Protein AF-A0A0V0QPN2-F1 (afdb_monomer_lite)

Organism: Pseudocohnilembus persalinus (NCBI:txid266149)

Foldseek 3Di:
DDPVVVVVVVVVPPDQLFDPVLLVLLVVLVVLLVVLLVVVVVVLVVCVVPHDDDPCLSVVVNVLSVVLSVLSVVLSVLSNVCRVVLPLVSLVVSLVSLVVNLVSLVCQQPVRPDNDPVSNVSSVVSNVSSVVSSVSSVSSSVSSVVVVVVD

Sequence (151 aa):
MNQQQQKISQADTIKPLSSVPLQTLLYFHYMYALYYFFMEIILFFYKGYGLFYPASTMANEIVRLFFFAVISFVRIYFGGMGNKTESPKIMIGFLIISLFTLLGYFYFLSLQTYVLMLEFIIGIIGGVMVILEILFSIFALLAFKNFEKMH

pLDDT: mean 92.5, std 12.18, range [50.75, 98.62]

Radius of gyration: 20.44 Å; chains: 1; bounding box: 69×19×54 Å

Structure (mmCIF, N/CA/C/O backbone):
data_AF-A0A0V0QPN2-F1
#
_entry.id   AF-A0A0V0QPN2-F1
#
loop_
_atom_site.group_PDB
_atom_site.id
_atom_site.type_symbol
_atom_site.label_atom_id
_atom_site.label_alt_id
_atom_site.label_comp_id
_atom_site.label_asym_id
_atom_site.label_entity_id
_atom_site.label_seq_id
_atom_site.pdbx_PDB_ins_code
_atom_site.Cartn_x
_atom_site.Cartn_y
_atom_site.Cartn_z
_atom_site.occupancy
_atom_site.B_iso_or_equiv
_atom_site.auth_seq_id
_atom_site.auth_comp_id
_atom_site.auth_asym_id
_atom_site.auth_atom_id
_atom_site.pdbx_PDB_model_num
ATOM 1 N N . MET A 1 1 ? -47.195 -5.750 27.059 1.00 55.41 1 MET A N 1
ATOM 2 C CA . MET A 1 1 ? -46.003 -5.918 26.199 1.00 55.41 1 MET A CA 1
ATOM 3 C C . MET A 1 1 ? -45.026 -6.795 26.965 1.00 55.41 1 MET A C 1
ATOM 5 O O . MET A 1 1 ? -44.644 -6.411 28.063 1.00 55.41 1 MET A O 1
ATOM 9 N N . ASN A 1 2 ? -44.755 -8.014 26.492 1.00 67.44 2 ASN A N 1
ATOM 10 C CA . ASN A 1 2 ? -44.007 -9.013 27.267 1.00 67.44 2 ASN A CA 1
ATOM 11 C C . ASN A 1 2 ? -42.538 -8.595 27.448 1.00 67.44 2 ASN A C 1
ATOM 13 O O . ASN A 1 2 ? -41.928 -8.085 26.512 1.00 67.44 2 ASN A O 1
ATOM 17 N N . GLN A 1 3 ? -41.940 -8.873 28.613 1.00 57.66 3 GLN A N 1
ATOM 18 C CA . GLN A 1 3 ? -40.514 -8.604 28.883 1.00 57.66 3 GLN A CA 1
ATOM 19 C C . GLN A 1 3 ? -39.575 -9.278 27.859 1.00 57.66 3 GLN A C 1
ATOM 21 O O . GLN A 1 3 ? -38.502 -8.761 27.558 1.00 57.66 3 GLN A O 1
ATOM 26 N N . GLN A 1 4 ? -40.002 -10.395 27.257 1.00 56.59 4 GLN A N 1
ATOM 27 C CA . GLN A 1 4 ? -39.324 -11.020 26.116 1.00 56.59 4 GLN A CA 1
ATOM 28 C C . GLN A 1 4 ? -39.374 -10.164 24.842 1.00 56.59 4 GLN A C 1
ATOM 30 O O . GLN A 1 4 ? -38.355 -10.034 24.179 1.00 56.59 4 GLN A O 1
ATOM 35 N N . GLN A 1 5 ? -40.503 -9.523 24.521 1.00 55.34 5 GLN A N 1
ATOM 36 C CA . GLN A 1 5 ? -40.600 -8.610 23.371 1.00 55.34 5 GLN A CA 1
ATOM 37 C C . GLN A 1 5 ? -39.763 -7.341 23.574 1.00 55.34 5 GLN A C 1
ATOM 39 O O . GLN A 1 5 ? -39.193 -6.838 22.614 1.00 55.34 5 GLN A O 1
ATOM 44 N N . GLN A 1 6 ? -39.628 -6.853 24.813 1.00 54.47 6 GLN A N 1
ATOM 45 C CA . GLN A 1 6 ? -38.722 -5.742 25.127 1.00 54.47 6 GLN A CA 1
ATOM 46 C C . GLN A 1 6 ? -37.246 -6.134 24.990 1.00 54.47 6 GLN A C 1
ATOM 48 O O . GLN A 1 6 ? -36.484 -5.360 24.428 1.00 54.47 6 GLN A O 1
ATOM 53 N N . LYS A 1 7 ? -36.839 -7.335 25.424 1.00 53.44 7 LYS A N 1
ATOM 54 C CA . LYS A 1 7 ? -35.462 -7.824 25.220 1.00 53.44 7 LYS A CA 1
ATOM 55 C C . LYS A 1 7 ? -35.131 -8.090 23.750 1.00 53.44 7 LYS A C 1
ATOM 57 O O . LYS A 1 7 ? -34.028 -7.768 23.330 1.00 53.44 7 LYS A O 1
ATOM 62 N N . ILE A 1 8 ? -36.074 -8.634 22.976 1.00 55.94 8 ILE A N 1
ATOM 63 C CA . ILE A 1 8 ? -35.911 -8.852 21.528 1.00 55.94 8 ILE A CA 1
ATOM 64 C C . ILE A 1 8 ? -35.806 -7.498 20.808 1.00 55.94 8 ILE A C 1
ATOM 66 O O . ILE A 1 8 ? -34.851 -7.267 20.080 1.00 55.94 8 ILE A O 1
ATOM 70 N N . SER A 1 9 ? -36.696 -6.549 21.124 1.00 52.78 9 SER A N 1
ATOM 71 C CA . SER A 1 9 ? -36.644 -5.190 20.569 1.00 52.78 9 SER A CA 1
ATOM 72 C C . SER A 1 9 ? -35.408 -4.391 21.004 1.00 52.78 9 SER A C 1
ATOM 74 O O . SER A 1 9 ? -35.006 -3.493 20.276 1.00 52.78 9 SER A O 1
ATOM 76 N N . GLN A 1 10 ? -34.822 -4.675 22.174 1.00 50.75 10 GLN A N 1
ATOM 77 C CA . GLN A 1 10 ? -33.584 -4.038 22.641 1.00 50.75 10 GLN A CA 1
ATOM 78 C C . GLN A 1 10 ? -32.328 -4.665 22.015 1.00 50.75 10 GLN A C 1
ATOM 80 O O . GLN A 1 10 ? -31.374 -3.944 21.718 1.00 50.75 10 GLN A O 1
ATOM 85 N N . ALA A 1 11 ? -32.324 -5.977 21.765 1.00 52.56 11 ALA A N 1
ATOM 86 C CA . ALA A 1 11 ? -31.239 -6.651 21.049 1.00 52.56 11 ALA A CA 1
ATOM 87 C C . ALA A 1 11 ? -31.099 -6.132 19.604 1.00 52.56 11 ALA A C 1
ATOM 89 O O . ALA A 1 11 ? -29.981 -5.962 19.126 1.00 52.56 11 ALA A O 1
ATOM 90 N N . ASP A 1 12 ? -32.215 -5.766 18.966 1.00 54.25 12 ASP A N 1
ATOM 91 C CA . ASP A 1 12 ? -32.247 -5.166 17.625 1.00 54.25 12 ASP A CA 1
ATOM 92 C C . ASP A 1 12 ? -31.835 -3.673 17.589 1.00 54.25 12 ASP A C 1
ATOM 94 O O . ASP A 1 12 ? -31.739 -3.083 16.513 1.00 54.25 12 ASP A O 1
ATOM 98 N N . THR A 1 13 ? -31.574 -3.032 18.741 1.00 59.53 13 THR A N 1
ATOM 99 C CA . THR A 1 13 ? -31.255 -1.585 18.814 1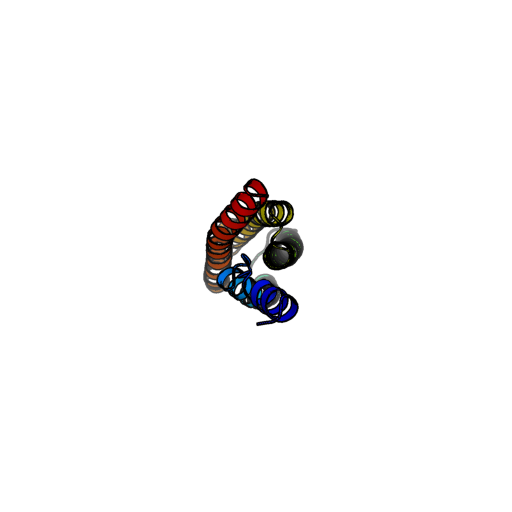.00 59.53 13 THR A CA 1
ATOM 100 C C . THR A 1 13 ? -29.775 -1.232 18.968 1.00 59.53 13 THR A C 1
ATOM 102 O O . THR A 1 13 ? -29.436 -0.046 18.939 1.00 59.53 13 THR A O 1
ATOM 105 N N . ILE A 1 14 ? -28.866 -2.206 19.090 1.00 69.56 14 ILE A N 1
ATOM 106 C CA . ILE A 1 14 ? -27.428 -1.900 19.149 1.00 69.56 14 ILE A CA 1
ATOM 107 C C . ILE A 1 14 ? -26.917 -1.682 17.725 1.00 69.56 14 ILE A C 1
ATOM 109 O O . ILE A 1 14 ? -26.632 -2.621 16.985 1.00 69.56 14 ILE A O 1
ATOM 113 N N . LYS A 1 15 ? -26.823 -0.411 17.329 1.00 81.69 15 LYS A N 1
ATOM 114 C CA . LYS A 1 15 ? -26.225 -0.027 16.050 1.00 81.69 15 LYS A CA 1
ATOM 115 C C . LYS A 1 15 ? -24.751 -0.468 16.037 1.00 81.69 15 LYS A C 1
ATOM 117 O O . LYS A 1 15 ? -24.018 -0.040 16.929 1.00 81.69 15 LYS A O 1
ATOM 122 N N . PRO A 1 16 ? -24.301 -1.262 15.046 1.00 86.31 16 PRO A N 1
ATOM 123 C CA . PRO A 1 16 ? -22.900 -1.660 14.962 1.00 86.31 16 PRO A CA 1
ATOM 124 C C . PRO A 1 16 ? -22.015 -0.421 14.789 1.00 86.31 16 PRO A C 1
ATOM 126 O O . PRO A 1 16 ? -22.364 0.502 14.043 1.00 86.31 16 PRO A O 1
ATOM 129 N N . LEU A 1 17 ? -20.874 -0.398 15.476 1.00 92.75 17 LEU A N 1
ATOM 130 C CA . LEU A 1 17 ? -19.877 0.665 15.361 1.00 92.75 17 LEU A CA 1
ATOM 131 C C . LEU A 1 17 ? -19.013 0.496 14.107 1.00 92.75 17 LEU A C 1
ATOM 133 O O . LEU A 1 17 ? -18.338 1.445 13.701 1.00 92.75 17 LEU A O 1
ATOM 137 N N . SER A 1 18 ? -19.002 -0.699 13.509 1.00 94.56 18 SER A N 1
ATOM 138 C CA . SER A 1 18 ? -18.243 -0.982 12.288 1.00 94.56 18 SER A CA 1
ATOM 139 C C . SER A 1 18 ? -18.518 0.041 11.174 1.00 94.56 18 SER A C 1
ATOM 141 O O . SER A 1 18 ? -19.648 0.462 10.914 1.00 94.56 18 SER A O 1
ATOM 143 N N . SER A 1 19 ? -17.455 0.461 10.487 1.00 96.88 19 SER A N 1
ATOM 144 C CA . SER A 1 19 ? -17.523 1.486 9.445 1.00 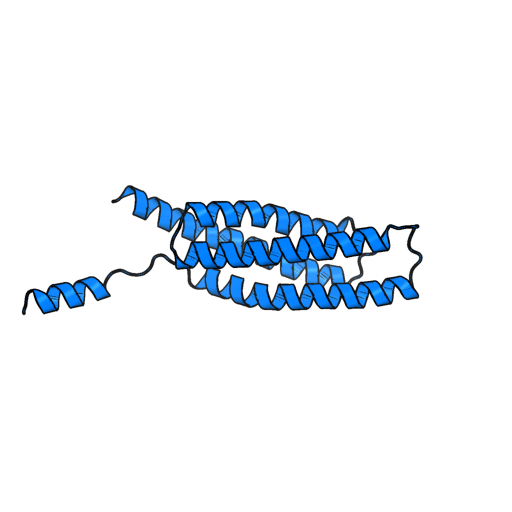96.88 19 SER A CA 1
ATOM 145 C C . SER A 1 19 ? -17.807 0.856 8.083 1.00 96.88 19 SER A C 1
ATOM 147 O O . SER A 1 19 ? -16.941 0.206 7.489 1.00 96.88 19 SER A O 1
ATOM 149 N N . VAL A 1 20 ? -19.016 1.071 7.558 1.00 96.81 20 VAL A N 1
ATOM 150 C CA . VAL A 1 20 ? -19.397 0.630 6.203 1.00 96.81 20 VAL A CA 1
ATOM 151 C C . VAL A 1 20 ? -18.522 1.284 5.120 1.00 96.81 20 VAL A C 1
ATOM 153 O O . VAL A 1 20 ? -18.014 0.545 4.278 1.00 96.81 20 VAL A O 1
ATOM 156 N N . PRO A 1 21 ? -18.252 2.609 5.137 1.00 97.19 21 PRO A N 1
ATOM 157 C CA . PRO A 1 21 ? -17.370 3.231 4.144 1.00 97.19 21 PRO A CA 1
ATOM 158 C C . PRO A 1 21 ? -15.968 2.613 4.111 1.00 97.19 21 PRO A C 1
ATOM 160 O O . PRO A 1 21 ? -15.444 2.339 3.032 1.00 97.19 21 PRO A O 1
ATOM 163 N N . LEU A 1 22 ? -15.385 2.325 5.283 1.00 98.06 22 LEU A N 1
ATOM 164 C CA . LEU A 1 22 ? -14.085 1.658 5.375 1.00 98.06 22 LEU A CA 1
ATOM 165 C C . LEU A 1 22 ? -14.135 0.257 4.757 1.00 98.06 22 LEU A C 1
ATOM 167 O O . LEU A 1 22 ? -13.254 -0.108 3.984 1.00 98.06 22 LEU A O 1
ATOM 171 N N . GLN A 1 23 ? -15.175 -0.522 5.070 1.00 98.19 23 GLN A N 1
ATOM 172 C CA . GLN A 1 23 ? -15.321 -1.877 4.543 1.00 98.19 23 GLN A CA 1
ATOM 173 C C . GLN A 1 23 ? -15.467 -1.894 3.017 1.00 98.19 23 GLN A C 1
ATOM 175 O O . GLN A 1 23 ? -14.904 -2.772 2.360 1.00 98.19 23 GLN A O 1
ATOM 180 N N . THR A 1 24 ? -16.196 -0.924 2.465 1.00 98.12 24 THR A N 1
ATOM 181 C CA . THR A 1 24 ? -16.367 -0.746 1.020 1.00 98.12 24 THR A CA 1
ATOM 182 C C . THR A 1 24 ? -15.045 -0.396 0.343 1.00 98.12 24 THR A C 1
ATOM 184 O O . THR A 1 24 ? -14.697 -1.016 -0.660 1.00 98.12 24 THR A O 1
ATOM 187 N N . LEU A 1 25 ? -14.273 0.542 0.903 1.00 98.06 25 LEU A N 1
ATOM 188 C CA . LEU A 1 25 ? -12.958 0.900 0.361 1.00 98.06 25 LEU A CA 1
ATOM 189 C C . LEU A 1 25 ? -12.003 -0.294 0.350 1.00 98.06 25 LEU A C 1
ATOM 191 O O . LEU A 1 25 ? -11.434 -0.590 -0.696 1.00 98.06 25 LEU A O 1
ATOM 195 N N . LEU A 1 26 ? -11.916 -1.037 1.458 1.00 98.38 26 LEU A N 1
ATOM 196 C CA . LEU A 1 26 ? -11.062 -2.224 1.562 1.00 98.38 26 LEU A CA 1
ATOM 197 C C . LEU A 1 26 ? -11.417 -3.299 0.525 1.00 98.38 26 LEU A C 1
ATOM 199 O O . LEU A 1 26 ? -10.529 -3.976 0.008 1.00 98.38 26 LEU A O 1
ATOM 203 N N . TYR A 1 27 ? -12.705 -3.458 0.204 1.00 98.12 27 TYR A N 1
ATOM 204 C CA . TYR A 1 27 ? -13.150 -4.384 -0.838 1.00 98.12 27 TYR A CA 1
ATOM 205 C C . TYR A 1 27 ? -12.670 -3.954 -2.230 1.00 98.12 27 TYR A C 1
ATOM 207 O O . TYR A 1 27 ? -12.096 -4.761 -2.961 1.00 98.12 27 TYR A O 1
ATOM 215 N N . PHE A 1 28 ? -12.853 -2.682 -2.590 1.00 98.12 28 PHE A N 1
ATOM 216 C CA . PHE A 1 28 ? -12.361 -2.174 -3.872 1.00 98.12 28 PHE A CA 1
ATOM 217 C C . PHE A 1 28 ? -10.835 -2.187 -3.943 1.00 98.12 28 PHE A C 1
ATOM 219 O O . PHE A 1 28 ? -10.280 -2.529 -4.985 1.00 98.12 28 PHE A O 1
ATOM 226 N N . HIS A 1 29 ? -10.151 -1.897 -2.836 1.00 98.19 29 HIS A N 1
ATOM 227 C CA . HIS A 1 29 ? -8.697 -1.964 -2.775 1.00 98.19 29 HIS A CA 1
ATOM 228 C C . HIS A 1 29 ? -8.193 -3.386 -2.974 1.00 98.19 29 HIS A C 1
ATOM 230 O O . HIS A 1 29 ? -7.202 -3.576 -3.659 1.00 98.19 29 HIS A O 1
ATOM 236 N N . TYR A 1 30 ? -8.878 -4.408 -2.460 1.00 98.38 30 TYR A N 1
ATOM 237 C CA . TYR A 1 30 ? -8.488 -5.793 -2.727 1.00 98.38 30 TYR A CA 1
ATOM 238 C C . TYR A 1 30 ? -8.425 -6.092 -4.233 1.00 98.38 30 TYR A C 1
ATOM 240 O O . TYR A 1 30 ? -7.421 -6.609 -4.726 1.00 98.38 30 TYR A O 1
ATOM 248 N N . MET A 1 31 ? -9.464 -5.698 -4.974 1.00 98.12 31 MET A N 1
ATOM 249 C CA . MET A 1 31 ? -9.504 -5.863 -6.431 1.00 98.12 31 MET A CA 1
ATOM 250 C C . MET A 1 31 ? -8.443 -5.001 -7.122 1.00 98.12 31 MET A C 1
ATOM 252 O O . MET A 1 31 ? -7.767 -5.458 -8.043 1.00 98.12 31 MET A O 1
ATOM 256 N N . TYR A 1 32 ? -8.255 -3.772 -6.640 1.00 98.31 32 TYR A N 1
ATOM 257 C CA . TYR A 1 32 ? -7.248 -2.852 -7.152 1.00 98.31 32 TYR A CA 1
ATOM 258 C C . TYR A 1 32 ? -5.817 -3.358 -6.935 1.00 98.31 32 TYR A C 1
ATOM 260 O O . TYR A 1 32 ? -4.987 -3.241 -7.826 1.00 98.31 32 TYR A O 1
ATOM 268 N N . ALA A 1 33 ? -5.524 -3.961 -5.783 1.00 98.06 33 ALA A N 1
ATOM 269 C CA . ALA A 1 33 ? -4.210 -4.499 -5.449 1.00 98.06 33 ALA A CA 1
ATOM 270 C C . ALA A 1 33 ? -3.845 -5.686 -6.350 1.00 98.06 33 ALA A C 1
ATOM 272 O O . ALA A 1 33 ? -2.705 -5.780 -6.801 1.00 98.06 33 ALA A O 1
ATOM 273 N N . LEU A 1 34 ? -4.815 -6.555 -6.665 1.00 98.25 34 LEU A N 1
ATOM 274 C CA . LEU A 1 34 ? -4.636 -7.611 -7.667 1.00 98.25 34 LEU A CA 1
ATOM 275 C C . LEU A 1 34 ? -4.337 -7.010 -9.042 1.00 98.25 34 LEU A C 1
ATOM 277 O O . LEU A 1 34 ? -3.350 -7.383 -9.671 1.00 98.25 34 LEU A O 1
ATOM 281 N N . TYR A 1 35 ? -5.160 -6.055 -9.482 1.00 98.31 35 TYR A N 1
ATOM 282 C CA . TYR A 1 35 ? -4.962 -5.355 -10.751 1.00 98.31 35 TYR A CA 1
ATOM 283 C C . TYR A 1 35 ? -3.573 -4.708 -10.840 1.00 98.31 35 TYR A C 1
ATOM 285 O O . TYR A 1 35 ? -2.851 -4.943 -11.806 1.00 98.31 35 TYR A O 1
ATOM 293 N N . TYR A 1 36 ? -3.177 -3.954 -9.812 1.00 98.31 36 TYR A N 1
ATOM 294 C CA . TYR A 1 36 ? -1.877 -3.297 -9.718 1.00 98.31 36 TYR A CA 1
ATOM 295 C C . TYR A 1 36 ? -0.736 -4.313 -9.825 1.00 98.31 36 TYR A C 1
ATOM 297 O O . TYR A 1 36 ? 0.164 -4.142 -10.640 1.00 98.31 36 TYR A O 1
ATOM 305 N N . PHE A 1 37 ? -0.802 -5.406 -9.058 1.00 98.31 37 PHE A N 1
ATOM 306 C CA . PHE A 1 37 ? 0.230 -6.440 -9.058 1.00 98.31 37 PHE A CA 1
ATOM 307 C C . PHE A 1 37 ? 0.426 -7.070 -10.443 1.00 98.31 37 PHE A C 1
ATOM 309 O O . PHE A 1 37 ? 1.554 -7.158 -10.926 1.00 98.31 37 PHE A O 1
ATOM 316 N N . PHE A 1 38 ? -0.655 -7.481 -11.111 1.00 98.25 38 PHE A N 1
ATOM 317 C CA . PHE A 1 38 ? -0.545 -8.081 -12.444 1.00 98.25 38 PHE A CA 1
ATOM 318 C C . PHE A 1 38 ? -0.096 -7.073 -13.504 1.00 98.25 38 PHE A C 1
ATOM 320 O O . PHE A 1 38 ? 0.690 -7.432 -14.382 1.00 98.25 38 PHE A O 1
ATOM 327 N N . MET A 1 39 ? -0.550 -5.821 -13.413 1.00 98.00 39 MET A N 1
ATOM 328 C CA . MET A 1 39 ? -0.100 -4.767 -14.321 1.00 98.00 39 MET A CA 1
ATOM 329 C C . MET A 1 39 ? 1.396 -4.495 -14.177 1.00 98.00 39 MET A C 1
ATOM 331 O O . MET A 1 39 ? 2.093 -4.464 -15.187 1.00 98.00 39 MET A O 1
ATOM 335 N N . GLU A 1 40 ? 1.912 -4.391 -12.953 1.00 97.69 40 GLU A N 1
ATOM 336 C CA . GLU A 1 40 ? 3.352 -4.247 -12.707 1.00 97.69 40 GLU A CA 1
ATOM 337 C C . GLU A 1 40 ? 4.150 -5.413 -13.305 1.00 97.69 40 GLU A C 1
ATOM 339 O O . GLU A 1 40 ? 5.150 -5.189 -13.980 1.00 97.69 40 GLU A O 1
ATOM 344 N N . ILE A 1 41 ? 3.688 -6.662 -13.161 1.00 97.81 41 ILE A N 1
ATOM 345 C CA . ILE A 1 41 ? 4.349 -7.824 -13.782 1.00 97.81 41 ILE A CA 1
ATOM 346 C C . ILE A 1 41 ? 4.422 -7.686 -15.311 1.00 97.81 41 ILE A C 1
ATOM 348 O O . ILE A 1 41 ? 5.481 -7.911 -15.901 1.00 97.81 41 ILE A O 1
ATOM 352 N N . ILE A 1 42 ? 3.325 -7.290 -15.964 1.00 97.50 42 ILE A N 1
ATOM 353 C CA . ILE A 1 42 ? 3.292 -7.066 -17.420 1.00 97.50 42 ILE A CA 1
ATOM 354 C C . ILE A 1 42 ? 4.272 -5.957 -17.818 1.00 97.50 42 ILE A C 1
ATOM 356 O O . ILE A 1 42 ? 5.017 -6.095 -18.792 1.00 97.50 42 ILE A O 1
ATOM 360 N N . LEU A 1 43 ? 4.306 -4.867 -17.054 1.00 96.75 43 LEU A N 1
ATOM 361 C CA . LEU A 1 43 ? 5.187 -3.735 -17.320 1.00 96.75 43 LEU A CA 1
ATOM 362 C C . LEU A 1 43 ? 6.654 -4.074 -17.055 1.00 96.75 43 LEU A C 1
ATOM 364 O O . LEU A 1 43 ? 7.514 -3.606 -17.797 1.00 96.75 43 LEU A O 1
ATOM 368 N N . PHE A 1 44 ? 6.961 -4.944 -16.092 1.00 96.25 44 PHE A N 1
ATOM 369 C CA . PHE A 1 44 ? 8.303 -5.499 -15.932 1.00 96.25 44 PHE A CA 1
ATOM 370 C C . PHE A 1 44 ? 8.735 -6.281 -17.170 1.00 96.25 44 PHE A C 1
ATOM 372 O O . PHE A 1 44 ? 9.839 -6.043 -17.652 1.00 96.25 44 PHE A O 1
ATOM 379 N N . PHE A 1 45 ? 7.887 -7.136 -17.752 1.00 95.38 45 PHE A N 1
ATOM 380 C CA . PHE A 1 45 ? 8.233 -7.797 -19.017 1.00 95.38 45 PHE A CA 1
ATOM 381 C C . PHE A 1 45 ? 8.530 -6.780 -20.120 1.00 95.38 45 PHE A C 1
ATOM 383 O O . PHE A 1 45 ? 9.592 -6.851 -20.733 1.00 95.38 45 PHE A O 1
ATOM 390 N N . TYR A 1 46 ? 7.650 -5.796 -20.327 1.00 95.50 46 TYR A N 1
ATOM 391 C CA . TYR A 1 46 ? 7.864 -4.729 -21.312 1.00 95.50 46 TYR A CA 1
ATOM 392 C C . TYR A 1 46 ? 9.208 -4.010 -21.109 1.00 95.50 46 TYR A C 1
ATOM 394 O O . TYR A 1 46 ? 10.003 -3.873 -22.041 1.00 95.50 46 TYR A O 1
ATOM 402 N N . LYS A 1 47 ? 9.492 -3.611 -19.868 1.00 94.75 47 LYS A N 1
ATOM 403 C CA . LYS A 1 47 ? 10.731 -2.938 -19.479 1.00 94.75 47 LYS A CA 1
ATOM 404 C C . LYS A 1 47 ? 11.965 -3.815 -19.706 1.00 94.75 47 LYS A C 1
ATOM 406 O O . LYS A 1 47 ? 12.965 -3.314 -20.204 1.00 94.75 47 LYS A O 1
ATOM 411 N N . GLY A 1 48 ? 11.881 -5.112 -19.412 1.00 93.25 48 GLY A N 1
ATOM 412 C CA . GLY A 1 48 ? 12.977 -6.064 -19.612 1.00 93.25 48 GLY A CA 1
ATOM 413 C C . GLY A 1 48 ? 13.353 -6.295 -21.079 1.00 93.25 48 GLY A C 1
ATOM 414 O O . GLY A 1 48 ? 14.507 -6.603 -21.360 1.00 93.25 48 GLY A O 1
ATOM 415 N N . TYR A 1 49 ? 12.413 -6.123 -22.015 1.00 91.12 49 TYR A N 1
ATOM 416 C CA . TYR A 1 49 ? 12.699 -6.208 -23.453 1.00 91.12 49 TYR A CA 1
ATOM 417 C C . TYR A 1 49 ? 13.212 -4.891 -24.045 1.00 91.12 49 TYR A C 1
ATOM 419 O O . TYR A 1 49 ? 14.032 -4.916 -24.961 1.00 91.12 49 TYR A O 1
ATOM 427 N N . GLY A 1 50 ? 12.692 -3.753 -23.575 1.00 89.94 50 GLY A N 1
ATOM 428 C CA . GLY A 1 50 ? 12.893 -2.456 -24.228 1.00 89.94 50 GLY A CA 1
ATOM 429 C C . GLY A 1 50 ? 13.888 -1.512 -23.554 1.00 89.94 50 GLY A C 1
ATOM 430 O O . GLY A 1 50 ? 14.356 -0.581 -24.205 1.00 89.94 50 GLY A O 1
ATOM 431 N N . LEU A 1 51 ? 14.202 -1.709 -22.269 1.00 92.00 51 LEU A N 1
ATOM 432 C CA . LEU A 1 51 ? 15.014 -0.782 -21.479 1.00 92.00 51 LEU A CA 1
ATOM 433 C C . LEU A 1 51 ? 16.255 -1.465 -20.909 1.00 92.00 51 LEU A C 1
ATOM 435 O O . LEU A 1 51 ? 16.235 -2.624 -20.498 1.00 92.00 51 LEU A O 1
ATOM 439 N N . PHE A 1 52 ? 17.349 -0.711 -20.842 1.00 92.25 52 PHE A N 1
ATOM 440 C CA . PHE A 1 52 ? 18.590 -1.198 -20.260 1.00 92.25 52 PHE A CA 1
ATOM 441 C C . PHE A 1 52 ? 18.496 -1.219 -18.733 1.00 92.25 52 PHE A C 1
ATOM 443 O O . PHE A 1 52 ? 18.517 -0.176 -18.088 1.00 92.25 52 PHE A O 1
ATOM 450 N N . TYR A 1 53 ? 18.447 -2.406 -18.138 1.00 91.50 53 TYR A N 1
ATOM 451 C CA . TYR A 1 53 ? 18.518 -2.558 -16.690 1.00 91.50 53 TYR A CA 1
ATOM 452 C C . TYR A 1 53 ? 19.954 -2.819 -16.227 1.00 91.50 53 TYR A C 1
ATOM 454 O O . TYR A 1 53 ? 20.590 -3.755 -16.721 1.00 91.50 53 TYR A O 1
ATOM 462 N N . PRO A 1 54 ? 20.463 -2.074 -15.226 1.00 89.06 54 PRO A N 1
ATOM 463 C CA . PRO A 1 54 ? 21.686 -2.457 -14.537 1.00 89.06 54 PRO A CA 1
ATOM 464 C C . PRO A 1 54 ? 21.563 -3.868 -13.947 1.00 89.06 54 PRO A C 1
ATOM 466 O O . PRO A 1 54 ? 20.474 -4.303 -13.554 1.00 89.06 54 PRO A O 1
ATOM 469 N N . ALA A 1 55 ? 22.689 -4.582 -13.879 1.00 87.31 55 ALA A N 1
ATOM 470 C CA . ALA A 1 55 ? 22.726 -5.977 -13.454 1.00 87.31 55 ALA A CA 1
ATOM 471 C C . ALA A 1 55 ? 21.987 -6.192 -12.122 1.00 87.31 55 ALA A C 1
ATOM 473 O O . ALA A 1 55 ? 22.188 -5.450 -11.163 1.00 87.31 55 ALA A O 1
ATOM 474 N N . SER A 1 56 ? 21.155 -7.237 -12.057 1.00 87.56 56 SER A N 1
ATOM 475 C CA . SER A 1 56 ? 20.335 -7.646 -10.899 1.00 87.56 56 SER A CA 1
ATOM 476 C C . SER A 1 56 ? 19.248 -6.668 -10.424 1.00 87.56 56 SER A C 1
ATOM 478 O O . SER A 1 56 ? 18.374 -7.073 -9.657 1.00 87.56 56 SER A O 1
ATOM 480 N N . THR A 1 57 ? 19.226 -5.416 -10.891 1.00 93.69 57 THR A N 1
ATOM 481 C CA . THR A 1 57 ? 18.283 -4.402 -10.393 1.00 93.69 57 THR A CA 1
ATOM 482 C C . THR A 1 57 ? 16.831 -4.778 -10.663 1.00 93.69 57 THR A C 1
ATOM 484 O O . THR A 1 57 ? 16.007 -4.702 -9.755 1.00 93.69 57 THR A O 1
ATOM 487 N N . MET A 1 58 ? 16.533 -5.280 -11.864 1.00 94.00 58 MET A N 1
ATOM 488 C CA . MET A 1 58 ? 15.184 -5.722 -12.234 1.00 94.00 58 MET A CA 1
ATOM 489 C C . MET A 1 58 ? 14.684 -6.859 -11.334 1.00 94.00 58 MET A C 1
ATOM 491 O O . MET A 1 58 ? 13.560 -6.822 -10.844 1.00 94.00 58 MET A O 1
ATOM 495 N N . ALA A 1 59 ? 15.536 -7.855 -11.070 1.00 95.25 59 ALA A N 1
ATOM 496 C CA . ALA A 1 59 ? 15.185 -8.973 -10.198 1.00 95.25 59 ALA A CA 1
ATOM 497 C C . ALA A 1 59 ? 14.878 -8.488 -8.771 1.00 95.25 59 ALA A C 1
ATOM 499 O O . ALA A 1 59 ? 13.899 -8.922 -8.167 1.00 95.25 59 ALA A O 1
ATOM 500 N N . ASN A 1 60 ? 15.664 -7.535 -8.258 1.00 96.00 60 ASN A N 1
ATOM 501 C CA . ASN A 1 60 ? 15.430 -6.930 -6.947 1.00 96.00 60 ASN A CA 1
ATOM 502 C C . ASN A 1 60 ? 14.103 -6.153 -6.887 1.00 96.00 60 ASN A C 1
ATOM 504 O O . ASN A 1 60 ? 13.405 -6.217 -5.877 1.00 96.00 60 ASN A O 1
ATOM 508 N N . GLU A 1 61 ? 13.735 -5.433 -7.948 1.00 97.19 61 GLU A N 1
ATOM 509 C CA . GLU A 1 61 ? 12.452 -4.721 -8.044 1.00 97.19 61 GLU A CA 1
ATOM 510 C C . GLU A 1 61 ? 11.259 -5.678 -8.081 1.00 97.19 61 GLU A C 1
ATOM 512 O O . GLU A 1 61 ? 10.292 -5.484 -7.344 1.00 97.19 61 GLU A O 1
ATOM 517 N N . ILE A 1 62 ? 11.363 -6.767 -8.844 1.00 97.25 62 ILE A N 1
ATOM 518 C CA . ILE A 1 62 ? 10.339 -7.817 -8.877 1.00 97.25 62 ILE A CA 1
ATOM 519 C C . ILE A 1 62 ? 10.171 -8.441 -7.488 1.00 97.25 62 ILE A C 1
ATOM 521 O O . ILE A 1 62 ? 9.051 -8.581 -7.006 1.00 97.25 62 ILE A O 1
ATOM 525 N N . VAL A 1 63 ? 11.263 -8.764 -6.789 1.00 97.94 63 VAL A N 1
ATOM 526 C CA . VAL A 1 63 ? 11.191 -9.291 -5.415 1.00 97.94 63 VAL A CA 1
ATOM 527 C C . VAL A 1 63 ? 10.482 -8.303 -4.481 1.00 97.94 63 VAL A C 1
ATOM 529 O O . VAL A 1 63 ? 9.598 -8.704 -3.721 1.00 97.94 63 VAL A O 1
ATOM 532 N N . ARG A 1 64 ? 10.798 -7.003 -4.568 1.00 97.50 64 ARG A N 1
ATOM 533 C CA . ARG A 1 64 ? 10.101 -5.950 -3.805 1.00 97.50 64 ARG A CA 1
ATOM 534 C C . ARG A 1 64 ? 8.610 -5.885 -4.139 1.00 97.50 64 ARG A C 1
ATOM 536 O O . ARG A 1 64 ? 7.822 -5.655 -3.226 1.00 97.50 64 ARG A O 1
ATOM 543 N N . LEU A 1 65 ? 8.212 -6.140 -5.388 1.00 98.38 65 LEU A N 1
ATOM 544 C CA . LEU A 1 65 ? 6.802 -6.176 -5.797 1.00 98.38 65 LEU A CA 1
ATOM 545 C C . LEU A 1 65 ? 6.048 -7.305 -5.089 1.00 98.38 65 LEU A C 1
ATOM 547 O O . LEU A 1 65 ? 4.961 -7.075 -4.561 1.00 98.38 65 LEU A O 1
ATOM 551 N N . PHE A 1 66 ? 6.633 -8.503 -5.006 1.00 98.38 66 PHE A N 1
ATOM 552 C CA . PHE A 1 66 ? 6.033 -9.615 -4.259 1.00 98.38 66 PHE A CA 1
ATOM 553 C C . PHE A 1 66 ? 5.906 -9.299 -2.766 1.00 98.38 66 PHE A C 1
ATOM 555 O O . PHE A 1 66 ? 4.847 -9.527 -2.179 1.00 98.38 66 PHE A O 1
ATOM 562 N N . PHE A 1 67 ? 6.943 -8.724 -2.149 1.00 98.19 67 PHE A N 1
ATOM 563 C CA . PHE A 1 67 ? 6.863 -8.283 -0.752 1.00 98.19 67 PHE A CA 1
ATOM 564 C C . PHE A 1 67 ? 5.777 -7.225 -0.547 1.00 98.19 67 PHE A C 1
ATOM 566 O O . PHE A 1 67 ? 4.994 -7.323 0.398 1.00 98.19 67 PHE A O 1
ATOM 573 N N . PHE A 1 68 ? 5.692 -6.242 -1.443 1.00 98.38 68 PHE A N 1
ATOM 574 C CA . PHE A 1 68 ? 4.669 -5.206 -1.397 1.00 98.38 68 PHE A CA 1
ATOM 575 C C . PHE A 1 68 ? 3.257 -5.788 -1.527 1.00 98.38 68 PHE A C 1
ATOM 577 O O . PHE A 1 68 ? 2.378 -5.430 -0.743 1.00 98.38 68 PHE A O 1
ATOM 584 N N . ALA A 1 69 ? 3.050 -6.742 -2.438 1.00 98.38 69 ALA A N 1
ATOM 585 C CA . ALA A 1 69 ? 1.777 -7.437 -2.589 1.00 98.38 69 ALA A CA 1
ATOM 586 C C . ALA A 1 69 ? 1.373 -8.160 -1.296 1.00 98.38 69 ALA A C 1
ATOM 588 O O . ALA A 1 69 ? 0.257 -7.975 -0.813 1.00 98.38 69 ALA A O 1
ATOM 589 N N . VAL A 1 70 ? 2.290 -8.918 -0.681 1.00 98.50 70 VAL A N 1
ATOM 590 C CA . VAL A 1 70 ? 2.036 -9.600 0.600 1.00 98.50 70 VAL A CA 1
ATOM 591 C C . VAL A 1 70 ? 1.654 -8.599 1.690 1.00 98.50 70 VAL A C 1
ATOM 593 O O . VAL A 1 70 ? 0.642 -8.794 2.363 1.00 98.50 70 VAL A O 1
ATOM 596 N N . ILE A 1 71 ? 2.413 -7.509 1.840 1.00 98.25 71 ILE A N 1
ATOM 597 C CA . ILE A 1 71 ? 2.114 -6.447 2.813 1.00 98.25 71 ILE A CA 1
ATOM 598 C C . ILE A 1 71 ? 0.715 -5.874 2.564 1.00 98.25 71 ILE A C 1
ATOM 600 O O . ILE A 1 71 ? -0.066 -5.758 3.508 1.00 98.25 71 ILE A O 1
ATOM 604 N N . SER A 1 72 ? 0.375 -5.573 1.309 1.00 97.62 72 SER A N 1
ATOM 605 C CA . SER A 1 72 ? -0.923 -5.009 0.926 1.00 97.62 72 SER A CA 1
ATOM 606 C C . SER A 1 72 ? -2.084 -5.956 1.258 1.00 97.62 72 SER A C 1
ATOM 608 O O . SER A 1 72 ? -3.048 -5.548 1.911 1.00 97.62 72 SER A O 1
ATOM 610 N N . PHE A 1 73 ? -1.980 -7.247 0.923 1.00 98.19 73 PHE A N 1
ATOM 611 C CA . PHE A 1 73 ? -3.029 -8.227 1.232 1.00 98.19 73 PHE A CA 1
ATOM 612 C C . PHE A 1 73 ? -3.187 -8.480 2.731 1.00 98.19 73 PHE A C 1
ATOM 614 O O . PHE A 1 73 ? -4.315 -8.499 3.231 1.00 98.19 73 PHE A O 1
ATOM 621 N N . VAL A 1 74 ? -2.080 -8.623 3.467 1.00 98.38 74 VAL A N 1
ATOM 622 C CA . VAL A 1 74 ? -2.112 -8.760 4.933 1.00 98.38 74 VAL A CA 1
ATOM 623 C C . VAL A 1 74 ? -2.763 -7.528 5.552 1.00 98.38 74 VAL A C 1
ATOM 625 O O . VAL A 1 74 ? -3.651 -7.649 6.394 1.00 98.38 74 VAL A O 1
ATOM 628 N N . ARG A 1 75 ? -2.392 -6.332 5.095 1.00 98.31 75 ARG A N 1
ATOM 629 C CA . ARG A 1 75 ? -2.982 -5.077 5.557 1.00 98.31 75 ARG A CA 1
ATOM 630 C C . ARG A 1 75 ? -4.489 -5.035 5.307 1.00 98.31 75 ARG A C 1
ATOM 632 O O . ARG A 1 75 ? -5.240 -4.771 6.240 1.00 98.31 75 ARG A O 1
ATOM 639 N N . ILE A 1 76 ? -4.953 -5.344 4.096 1.00 98.44 76 ILE A N 1
ATOM 640 C CA . ILE A 1 76 ? -6.389 -5.363 3.765 1.00 98.44 76 ILE A CA 1
ATOM 641 C C . ILE A 1 76 ? -7.147 -6.373 4.639 1.00 98.44 76 ILE A C 1
ATOM 643 O O . ILE A 1 76 ? -8.218 -6.051 5.160 1.00 98.44 76 ILE A O 1
ATOM 647 N N . TYR A 1 77 ? -6.576 -7.561 4.864 1.00 98.25 77 TYR A N 1
ATOM 648 C CA . TYR A 1 77 ? -7.158 -8.569 5.752 1.00 98.25 77 TYR A CA 1
ATOM 649 C C . TYR A 1 77 ? -7.313 -8.049 7.187 1.00 98.25 77 TYR A C 1
ATOM 651 O O . TYR A 1 77 ? -8.401 -8.134 7.755 1.00 98.25 77 TYR A O 1
ATOM 659 N N . PHE A 1 78 ? -6.264 -7.446 7.756 1.00 97.94 78 PHE A N 1
ATOM 660 C CA . PHE A 1 78 ? -6.309 -6.875 9.106 1.00 97.94 78 PHE A CA 1
ATOM 661 C C . PHE A 1 78 ? -7.307 -5.719 9.206 1.00 97.94 78 PHE A C 1
ATOM 663 O O . PHE A 1 78 ? -8.033 -5.639 10.192 1.00 97.94 78 PHE A O 1
ATOM 670 N N . GLY A 1 79 ? -7.395 -4.861 8.187 1.00 98.25 79 GLY A N 1
ATOM 671 C CA . GLY A 1 79 ? -8.379 -3.776 8.144 1.00 98.25 79 GLY A CA 1
ATOM 672 C C . GLY A 1 79 ? -9.811 -4.300 8.160 1.00 98.25 79 GLY A C 1
ATOM 673 O O . GLY A 1 79 ? -10.632 -3.852 8.959 1.00 98.25 79 GLY A O 1
ATOM 674 N N . GLY A 1 80 ? -10.099 -5.307 7.331 1.00 98.25 80 GLY A N 1
ATOM 675 C CA . GLY A 1 80 ? -11.419 -5.930 7.275 1.00 98.25 80 GLY A CA 1
ATOM 676 C C . GLY A 1 80 ? -11.761 -6.677 8.562 1.00 98.25 80 GLY A C 1
ATOM 677 O O . GLY A 1 80 ? -12.875 -6.555 9.065 1.00 98.25 80 GLY A O 1
ATOM 678 N N . MET A 1 81 ? -10.801 -7.420 9.117 1.00 98.00 81 MET A N 1
ATOM 679 C CA . MET A 1 81 ? -10.964 -8.128 10.386 1.00 98.00 81 MET A CA 1
ATOM 680 C C . MET A 1 81 ? -11.217 -7.138 11.527 1.00 98.00 81 MET A C 1
ATOM 682 O O . MET A 1 81 ? -12.242 -7.235 12.189 1.00 98.00 81 MET A O 1
ATOM 686 N N . GLY A 1 82 ? -10.352 -6.136 11.699 1.00 97.62 82 GLY A N 1
ATOM 687 C CA . GLY A 1 82 ? -10.462 -5.150 12.773 1.00 97.62 82 GLY A CA 1
ATOM 688 C C . GLY A 1 82 ? -11.740 -4.319 12.710 1.00 97.62 82 GLY A C 1
ATOM 689 O O . GLY A 1 82 ? -12.299 -4.001 13.755 1.00 97.62 82 GLY A O 1
ATOM 690 N N . ASN A 1 83 ? -12.227 -3.998 11.508 1.00 98.12 83 ASN A N 1
ATOM 691 C CA . ASN A 1 83 ? -13.479 -3.265 11.337 1.00 98.12 83 ASN A CA 1
ATOM 692 C C . ASN A 1 83 ? -14.705 -4.118 11.690 1.00 98.12 83 ASN A C 1
ATOM 694 O O . ASN A 1 83 ? -15.587 -3.652 12.402 1.00 98.12 83 ASN A O 1
ATOM 698 N N . LYS A 1 84 ? -14.756 -5.369 11.212 1.00 96.81 84 LYS A N 1
ATOM 699 C CA . LYS A 1 84 ? -15.893 -6.280 11.441 1.00 96.81 84 LYS A CA 1
ATOM 700 C C . LYS A 1 84 ? -15.981 -6.771 12.878 1.00 96.81 84 LYS A C 1
ATOM 702 O O . LYS A 1 84 ? -17.077 -6.952 13.387 1.00 96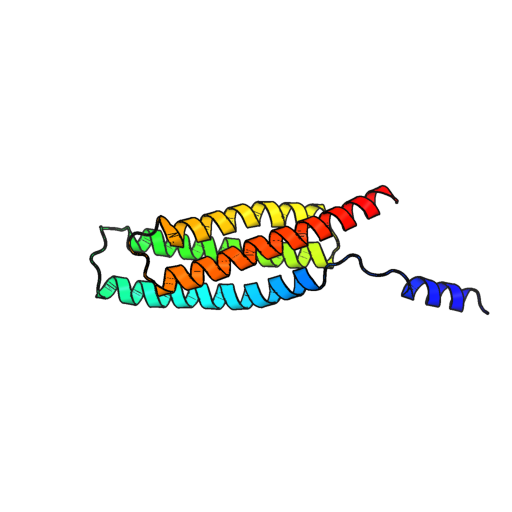.81 84 LYS A O 1
ATOM 707 N N . THR A 1 85 ? -14.839 -7.013 13.517 1.00 96.31 85 THR A N 1
ATOM 708 C CA . THR A 1 85 ? -14.786 -7.435 14.922 1.00 96.31 85 THR A CA 1
ATOM 709 C C . THR A 1 85 ? -14.737 -6.248 15.881 1.00 96.31 85 THR A C 1
ATOM 711 O O . THR A 1 85 ? -14.472 -6.460 17.060 1.00 96.31 85 THR A O 1
ATOM 714 N N . GLU A 1 86 ? -14.868 -5.018 15.370 1.00 96.25 86 GLU A N 1
ATOM 715 C CA . GLU A 1 86 ? -14.828 -3.767 16.140 1.00 96.25 86 GLU A CA 1
ATOM 716 C C . GLU A 1 86 ? -13.640 -3.704 17.119 1.00 96.25 86 GLU A C 1
ATOM 718 O O . GLU A 1 86 ? -13.752 -3.222 18.240 1.00 96.25 86 GLU A O 1
ATOM 723 N N . SER A 1 87 ? -12.481 -4.237 16.708 1.00 96.38 87 SER A N 1
ATOM 724 C CA . SER A 1 87 ? -11.333 -4.459 17.593 1.00 96.38 87 SER A CA 1
ATOM 725 C C . SER A 1 87 ? -10.311 -3.326 17.473 1.00 96.38 87 SER A C 1
ATOM 727 O O . SER A 1 87 ? -9.607 -3.244 16.454 1.00 96.38 87 SER A O 1
ATOM 729 N N . PRO A 1 88 ? -10.115 -2.501 18.523 1.00 96.19 88 PRO A N 1
ATOM 730 C CA . PRO A 1 88 ? -9.122 -1.431 18.505 1.00 96.19 88 PRO A CA 1
ATOM 731 C C . PRO A 1 88 ? -7.699 -1.939 18.263 1.00 96.19 88 PRO A C 1
ATOM 733 O O . PRO A 1 88 ? -6.934 -1.327 17.520 1.00 96.19 88 PRO A O 1
ATOM 736 N N . LYS A 1 89 ? -7.341 -3.082 18.864 1.00 97.00 89 LYS A N 1
ATOM 737 C CA . LYS A 1 89 ? -5.999 -3.672 18.758 1.00 97.00 89 LYS A CA 1
ATOM 738 C C . LYS A 1 89 ? -5.663 -4.066 17.320 1.00 97.00 89 LYS A C 1
ATOM 740 O O . LYS A 1 89 ? -4.583 -3.737 16.834 1.00 97.00 89 LYS A O 1
ATOM 745 N N . ILE A 1 90 ? -6.586 -4.744 16.636 1.00 97.81 90 ILE A N 1
ATOM 746 C CA . ILE A 1 90 ? -6.386 -5.159 15.240 1.00 97.81 90 ILE A CA 1
ATOM 747 C C . ILE A 1 90 ? -6.346 -3.927 14.329 1.00 97.81 90 ILE A C 1
ATOM 749 O O . ILE A 1 90 ? -5.500 -3.855 13.439 1.00 97.81 90 ILE A O 1
ATOM 753 N N . MET A 1 91 ? -7.186 -2.923 14.597 1.00 97.88 91 MET A N 1
ATOM 754 C CA . MET A 1 91 ? -7.212 -1.678 13.826 1.00 97.88 91 MET A CA 1
ATOM 755 C C . MET A 1 91 ? -5.916 -0.858 13.960 1.00 97.88 91 MET A C 1
ATOM 757 O O . MET A 1 91 ? -5.442 -0.278 12.986 1.00 97.88 91 MET A O 1
ATOM 761 N N . ILE A 1 92 ? -5.280 -0.854 15.137 1.00 98.06 92 ILE A N 1
ATOM 762 C CA . ILE A 1 92 ? -3.939 -0.266 15.311 1.00 98.06 92 ILE A CA 1
ATOM 763 C C . ILE A 1 92 ? -2.903 -1.024 14.470 1.00 98.06 92 ILE A C 1
ATOM 765 O O . ILE A 1 92 ? -2.080 -0.398 13.805 1.00 98.06 92 ILE A O 1
ATOM 769 N N .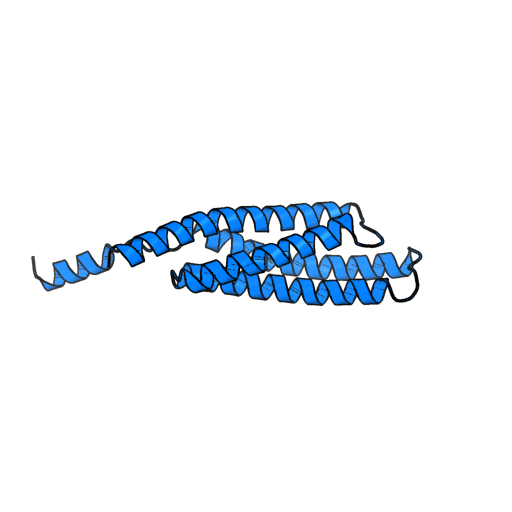 GLY A 1 93 ? -2.962 -2.360 14.449 1.00 97.94 93 GLY A N 1
ATOM 770 C CA . GLY A 1 93 ? -2.110 -3.174 13.577 1.00 97.94 93 GLY A CA 1
ATOM 771 C C . GLY A 1 93 ? -2.293 -2.820 12.098 1.00 97.94 93 GLY A C 1
ATOM 772 O O . GLY A 1 93 ? -1.316 -2.575 11.395 1.00 97.94 93 GLY A O 1
ATOM 773 N N . PHE A 1 94 ? -3.541 -2.696 11.645 1.00 98.38 94 PHE A N 1
ATOM 774 C CA . PHE A 1 94 ? -3.877 -2.224 10.301 1.00 98.38 94 PHE A CA 1
ATOM 775 C C . PHE A 1 94 ? -3.247 -0.860 9.972 1.00 98.38 94 PHE A C 1
ATOM 777 O O . PHE A 1 94 ? -2.653 -0.702 8.904 1.00 98.38 94 PHE A O 1
ATOM 784 N N . LEU A 1 95 ? -3.333 0.115 10.883 1.00 98.50 95 LEU A N 1
ATOM 785 C CA . LEU A 1 95 ? -2.743 1.445 10.700 1.00 98.50 95 LEU A CA 1
ATOM 786 C C . LEU A 1 95 ? -1.222 1.382 10.533 1.00 98.50 95 LEU A C 1
ATOM 788 O O . LEU A 1 95 ? -0.682 2.002 9.620 1.00 98.50 95 LEU A O 1
ATOM 792 N N . ILE A 1 96 ? -0.537 0.588 11.361 1.00 98.31 96 ILE A N 1
ATOM 793 C CA . ILE A 1 96 ? 0.918 0.404 11.271 1.00 98.31 96 ILE A CA 1
ATOM 794 C C . ILE A 1 96 ? 1.296 -0.192 9.911 1.00 98.31 96 ILE A C 1
ATOM 796 O O . ILE A 1 96 ? 2.151 0.355 9.217 1.00 98.31 96 ILE A O 1
ATOM 800 N N . ILE A 1 97 ? 0.627 -1.267 9.482 1.00 98.25 97 ILE A N 1
ATOM 801 C CA . ILE A 1 97 ? 0.913 -1.918 8.190 1.00 98.25 97 ILE A CA 1
ATOM 802 C C . ILE A 1 97 ? 0.556 -0.988 7.011 1.00 98.25 97 ILE A C 1
ATOM 804 O O . ILE A 1 97 ? 1.203 -1.020 5.962 1.00 98.25 97 ILE A O 1
ATOM 808 N N . SER A 1 98 ? -0.420 -0.090 7.184 1.00 98.19 98 SER A N 1
ATOM 809 C CA . SER A 1 98 ? -0.767 0.915 6.171 1.00 98.19 98 SER A CA 1
ATOM 810 C C . SER A 1 98 ? 0.384 1.884 5.892 1.00 98.19 98 SER A C 1
ATOM 812 O O . SER A 1 98 ? 0.569 2.272 4.742 1.00 98.19 98 SER A O 1
ATOM 814 N N . LEU A 1 99 ? 1.210 2.213 6.893 1.00 97.81 99 LEU A N 1
ATOM 815 C CA . LEU A 1 99 ? 2.417 3.023 6.684 1.00 97.81 99 LEU A CA 1
ATOM 816 C C . LEU A 1 99 ? 3.426 2.298 5.787 1.00 97.81 99 LEU A C 1
ATOM 818 O O . LEU A 1 99 ? 3.937 2.886 4.838 1.00 97.81 99 LEU A O 1
ATOM 822 N N . PHE A 1 100 ? 3.655 1.002 6.018 1.00 97.75 100 PHE A N 1
ATOM 823 C CA . PHE A 1 100 ? 4.507 0.186 5.144 1.00 97.75 100 PHE A CA 1
ATOM 824 C C . PHE A 1 100 ? 3.936 0.065 3.726 1.00 97.75 100 PHE A C 1
ATOM 826 O O . PHE A 1 100 ? 4.688 0.041 2.756 1.00 97.75 100 PHE A O 1
ATOM 833 N N . THR A 1 101 ? 2.608 0.050 3.592 1.00 98.06 101 THR A N 1
ATOM 834 C CA . THR A 1 101 ? 1.944 0.050 2.280 1.00 98.06 101 THR A CA 1
ATOM 835 C C . THR A 1 101 ? 2.174 1.378 1.544 1.00 98.06 101 THR A C 1
ATOM 837 O O . THR A 1 101 ? 2.499 1.371 0.360 1.00 98.06 101 THR A O 1
ATOM 840 N N . LEU A 1 102 ? 2.092 2.524 2.235 1.00 98.25 102 LEU A N 1
ATOM 841 C CA . LEU A 1 102 ? 2.433 3.831 1.652 1.00 98.25 102 LEU A CA 1
ATOM 842 C C . LEU A 1 102 ? 3.905 3.918 1.239 1.00 98.25 102 LEU A C 1
ATOM 844 O O . LEU A 1 102 ? 4.202 4.451 0.173 1.00 98.25 102 LEU A O 1
ATOM 848 N N . LEU A 1 103 ? 4.819 3.360 2.040 1.00 98.12 103 LEU A N 1
ATOM 849 C CA . LEU A 1 103 ? 6.236 3.263 1.675 1.00 98.12 103 LEU A CA 1
ATOM 850 C C . LEU A 1 103 ? 6.445 2.405 0.421 1.00 98.12 103 LEU A C 1
ATOM 852 O O . LEU A 1 103 ? 7.270 2.753 -0.420 1.00 98.12 103 LEU A O 1
ATOM 856 N N . GLY A 1 104 ? 5.678 1.323 0.269 1.00 98.06 104 GLY A N 1
ATOM 857 C CA . GLY A 1 104 ? 5.672 0.509 -0.944 1.00 98.06 104 GLY A CA 1
ATOM 858 C C . GLY A 1 104 ? 5.251 1.310 -2.176 1.00 98.06 104 GLY A C 1
ATOM 859 O O . GLY A 1 104 ? 6.006 1.372 -3.142 1.00 98.06 104 GLY A O 1
ATOM 860 N N . TYR A 1 105 ? 4.111 2.006 -2.122 1.00 98.25 105 TYR A N 1
ATOM 861 C CA . TYR A 1 105 ? 3.694 2.890 -3.218 1.00 98.25 105 TYR A CA 1
ATOM 862 C C . TYR A 1 105 ? 4.736 3.977 -3.511 1.00 98.25 105 TYR A C 1
ATOM 864 O O . TYR A 1 105 ? 5.081 4.198 -4.667 1.00 98.25 105 TYR A O 1
ATOM 872 N N . PHE A 1 106 ? 5.296 4.619 -2.483 1.00 98.12 106 PHE A N 1
ATOM 873 C CA . PHE A 1 106 ? 6.349 5.622 -2.660 1.00 98.12 106 PHE A CA 1
ATOM 874 C C . PHE A 1 106 ? 7.580 5.053 -3.380 1.00 98.12 106 PHE A C 1
ATOM 876 O O . PHE A 1 106 ? 8.131 5.710 -4.267 1.00 98.12 106 PHE A O 1
ATOM 883 N N . TYR A 1 107 ? 7.980 3.824 -3.042 1.00 98.00 107 TYR A N 1
ATOM 884 C CA . TYR A 1 107 ? 9.077 3.133 -3.708 1.00 98.00 107 TYR A CA 1
ATOM 885 C C . TYR A 1 107 ? 8.802 2.952 -5.207 1.00 98.00 107 TYR A C 1
ATOM 887 O O . TYR A 1 107 ? 9.604 3.403 -6.022 1.00 98.00 107 TYR A O 1
ATOM 895 N N . PHE A 1 108 ? 7.659 2.365 -5.574 1.00 97.50 108 PHE A N 1
ATOM 896 C CA . PHE A 1 108 ? 7.297 2.122 -6.978 1.00 97.50 108 PHE A CA 1
ATOM 897 C C . PHE A 1 108 ? 7.074 3.414 -7.782 1.00 97.50 108 PHE A C 1
ATOM 899 O O . PHE A 1 108 ? 7.308 3.438 -8.986 1.00 97.50 108 PHE A O 1
ATOM 906 N N . LEU A 1 109 ? 6.689 4.508 -7.117 1.00 97.31 109 LEU A N 1
ATOM 907 C CA . LEU A 1 109 ? 6.470 5.811 -7.748 1.00 97.31 109 LEU A CA 1
ATOM 908 C C . LEU A 1 109 ? 7.741 6.644 -7.953 1.00 97.31 109 LEU A C 1
ATOM 910 O O . LEU A 1 109 ? 7.779 7.449 -8.880 1.00 97.31 109 LEU A O 1
ATOM 914 N N . SER A 1 110 ? 8.742 6.512 -7.075 1.00 94.56 110 SER A N 1
ATOM 915 C CA . SER A 1 110 ? 9.885 7.447 -7.033 1.00 94.56 110 SER A CA 1
ATOM 916 C C . SER A 1 110 ? 11.258 6.782 -7.067 1.00 94.56 110 SER A C 1
ATOM 918 O O . SER A 1 110 ? 12.221 7.400 -7.509 1.00 94.56 110 SER A O 1
ATOM 920 N N . LEU A 1 111 ? 11.376 5.560 -6.543 1.00 95.88 111 LEU A N 1
ATOM 921 C CA . LEU A 1 111 ? 12.661 4.891 -6.291 1.00 95.88 111 LEU A CA 1
ATOM 922 C C . LEU A 1 111 ? 12.910 3.686 -7.206 1.00 95.88 111 LEU A C 1
ATOM 924 O O . LEU A 1 111 ? 13.984 3.085 -7.153 1.00 95.88 111 LEU A O 1
ATOM 928 N N . GLN A 1 112 ? 11.926 3.314 -8.018 1.00 95.56 112 GLN A N 1
ATOM 929 C CA . GLN A 1 112 ? 12.091 2.333 -9.079 1.00 95.56 112 GLN A CA 1
ATOM 930 C C . GLN A 1 112 ? 12.961 2.903 -10.209 1.00 95.56 112 GLN A C 1
ATOM 932 O O . GLN A 1 112 ? 12.892 4.090 -10.522 1.00 95.56 112 GLN A O 1
ATOM 937 N N . THR A 1 113 ? 13.762 2.047 -10.847 1.00 95.75 113 THR A N 1
ATOM 938 C CA . THR A 1 113 ? 14.727 2.428 -11.895 1.00 95.75 113 THR A CA 1
ATOM 939 C C . THR A 1 113 ? 14.053 3.122 -13.074 1.00 95.75 113 THR A C 1
ATOM 941 O O . THR A 1 113 ? 14.524 4.156 -13.542 1.00 95.75 113 THR A O 1
ATOM 944 N N . TYR A 1 114 ? 12.936 2.562 -13.540 1.00 95.31 114 TYR A N 1
ATOM 945 C CA . TYR A 1 114 ? 12.107 3.151 -14.585 1.00 95.31 114 TYR A CA 1
ATOM 946 C C . TYR A 1 114 ? 10.657 3.174 -14.128 1.00 95.31 114 TYR A C 1
ATOM 948 O O . TYR A 1 114 ? 10.045 2.121 -13.941 1.00 95.31 114 TYR A O 1
ATOM 956 N N . VAL A 1 115 ? 10.121 4.382 -13.967 1.00 96.12 115 VAL A N 1
ATOM 957 C CA . VAL A 1 115 ? 8.711 4.622 -13.653 1.00 96.12 115 VAL A CA 1
ATOM 958 C C . VAL A 1 115 ? 8.024 5.096 -14.924 1.00 96.12 115 VAL A C 1
ATOM 960 O O . VAL A 1 115 ? 8.280 6.198 -15.414 1.00 96.12 115 VAL A O 1
ATOM 963 N N . LEU A 1 116 ? 7.172 4.252 -15.495 1.00 96.31 116 LEU A N 1
ATOM 964 C CA . LEU A 1 116 ? 6.366 4.612 -16.656 1.00 96.31 116 LEU A CA 1
ATOM 965 C C . LEU A 1 116 ? 5.195 5.507 -16.228 1.00 96.31 116 LEU A C 1
ATOM 967 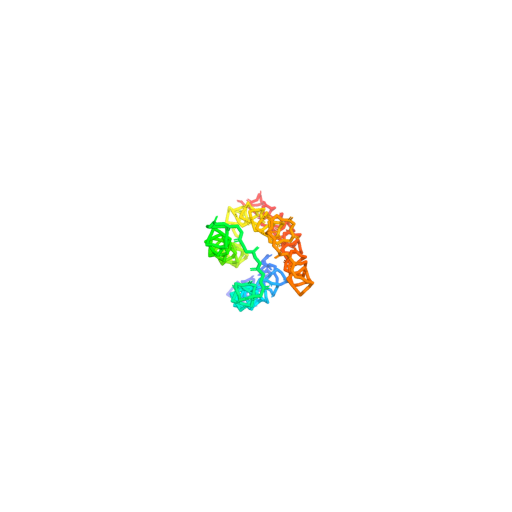O O . LEU A 1 116 ? 4.703 5.425 -15.105 1.00 96.31 116 LEU A O 1
ATOM 971 N N . MET A 1 117 ? 4.681 6.328 -17.148 1.00 96.81 117 MET A N 1
ATOM 972 C CA . MET A 1 117 ? 3.536 7.206 -16.859 1.00 96.81 117 MET A CA 1
ATOM 973 C C . MET A 1 117 ? 2.304 6.422 -16.379 1.00 96.81 117 MET A C 1
ATOM 975 O O . MET A 1 117 ? 1.591 6.878 -15.488 1.00 96.81 117 MET A O 1
ATOM 979 N N . LEU A 1 118 ? 2.072 5.228 -16.936 1.00 96.06 118 LEU A N 1
ATOM 980 C CA . LEU A 1 118 ? 0.988 4.352 -16.496 1.00 96.06 118 LEU A CA 1
ATOM 981 C C . LEU A 1 118 ? 1.177 3.907 -15.037 1.00 96.06 118 LEU A C 1
ATOM 983 O O . LEU A 1 118 ? 0.232 4.022 -14.263 1.00 96.06 118 LEU A O 1
ATOM 987 N N . GLU A 1 119 ? 2.388 3.473 -14.665 1.00 96.94 119 GLU A N 1
ATOM 988 C CA . GLU A 1 119 ? 2.767 3.057 -13.298 1.00 96.94 119 GLU A CA 1
ATOM 989 C C . GLU A 1 119 ? 2.574 4.200 -12.308 1.00 96.94 119 GLU A C 1
ATOM 991 O O . GLU A 1 119 ? 2.007 4.022 -11.232 1.00 96.94 119 GLU A O 1
ATOM 996 N N . PHE A 1 120 ? 2.959 5.408 -12.719 1.00 97.44 120 PHE A N 1
ATOM 997 C CA . PHE A 1 120 ? 2.770 6.602 -11.914 1.00 97.44 120 PHE A CA 1
ATOM 998 C C . PHE A 1 120 ? 1.287 6.860 -11.609 1.00 97.44 120 PHE A C 1
ATOM 1000 O O . PHE A 1 120 ? 0.908 7.060 -10.456 1.00 97.44 120 PHE A O 1
ATOM 1007 N N . ILE A 1 121 ? 0.421 6.807 -12.625 1.00 98.00 121 ILE A N 1
ATOM 1008 C CA . ILE A 1 121 ? -1.018 7.050 -12.455 1.00 98.00 121 ILE A CA 1
ATOM 1009 C C . ILE A 1 121 ? -1.648 5.979 -11.555 1.00 98.00 121 ILE A C 1
ATOM 1011 O O . ILE A 1 121 ? -2.337 6.320 -10.590 1.00 98.00 121 ILE A O 1
ATOM 1015 N N . ILE A 1 122 ? -1.395 4.694 -11.827 1.00 97.81 122 ILE A N 1
ATOM 1016 C CA . ILE A 1 122 ? -1.969 3.602 -11.025 1.00 97.81 122 ILE A CA 1
ATOM 1017 C C . ILE A 1 122 ? -1.404 3.593 -9.593 1.00 97.81 122 ILE A C 1
ATOM 1019 O O . ILE A 1 122 ? -2.135 3.321 -8.637 1.00 97.81 122 ILE A O 1
ATOM 1023 N N . GLY A 1 123 ? -0.133 3.944 -9.402 1.00 98.00 123 GLY A N 1
ATOM 1024 C CA . GLY A 1 123 ? 0.478 4.024 -8.078 1.00 98.00 123 GLY A CA 1
ATOM 1025 C C . GLY A 1 123 ? -0.106 5.160 -7.241 1.00 98.00 123 GLY A C 1
ATOM 1026 O O . GLY A 1 123 ? -0.414 4.956 -6.068 1.00 98.00 123 GLY A O 1
ATOM 1027 N N . ILE A 1 124 ? -0.348 6.332 -7.838 1.00 98.38 124 ILE A N 1
ATOM 1028 C CA . ILE A 1 124 ? -0.978 7.463 -7.140 1.00 98.38 124 ILE A CA 1
ATOM 1029 C C . ILE A 1 124 ? -2.411 7.124 -6.727 1.00 98.38 124 ILE A C 1
ATOM 1031 O O . ILE A 1 124 ? -2.781 7.371 -5.579 1.00 98.38 124 ILE A O 1
ATOM 1035 N N . ILE A 1 125 ? -3.206 6.522 -7.618 1.00 98.44 125 ILE A N 1
ATOM 1036 C CA . ILE A 1 125 ? -4.580 6.101 -7.293 1.00 98.44 125 ILE A CA 1
ATOM 1037 C C . ILE A 1 125 ? -4.570 5.127 -6.106 1.00 98.44 125 ILE A C 1
ATOM 1039 O O . ILE A 1 125 ? -5.303 5.333 -5.138 1.00 98.44 125 ILE A O 1
ATOM 1043 N N . GLY A 1 126 ? -3.698 4.114 -6.137 1.00 98.25 126 GLY A N 1
ATOM 1044 C CA . GLY A 1 126 ? -3.559 3.152 -5.043 1.00 98.25 126 GLY A CA 1
ATOM 1045 C C . GLY A 1 126 ? -3.126 3.803 -3.726 1.00 98.25 126 GLY A C 1
ATOM 1046 O O . GLY A 1 126 ? -3.720 3.546 -2.677 1.00 98.25 126 GLY A O 1
ATOM 1047 N N . GLY A 1 127 ? -2.153 4.717 -3.774 1.00 98.38 127 GLY A N 1
ATOM 1048 C CA . GLY A 1 127 ? -1.717 5.495 -2.614 1.00 98.38 127 GLY A CA 1
ATOM 1049 C C . GLY A 1 127 ? -2.842 6.339 -2.004 1.00 98.38 127 GLY A C 1
ATOM 1050 O O . GLY A 1 127 ? -3.027 6.331 -0.786 1.00 98.38 127 GLY A O 1
ATOM 1051 N N . VAL A 1 128 ? -3.651 7.006 -2.834 1.00 98.50 128 VAL A N 1
ATOM 1052 C CA . VAL A 1 128 ? -4.827 7.772 -2.382 1.00 98.50 128 VAL A CA 1
ATOM 1053 C C . VAL A 1 128 ? -5.853 6.865 -1.701 1.00 98.50 128 VAL A C 1
ATOM 1055 O O . VAL A 1 128 ? -6.381 7.237 -0.652 1.00 98.50 128 VAL A O 1
ATOM 1058 N N . MET A 1 129 ? -6.100 5.658 -2.226 1.00 98.31 129 MET A N 1
ATOM 1059 C CA . MET A 1 129 ? -6.983 4.685 -1.568 1.00 98.31 129 MET A CA 1
ATOM 1060 C C . MET A 1 129 ? -6.481 4.323 -0.164 1.00 98.31 129 MET A C 1
ATOM 1062 O O . MET A 1 129 ? -7.274 4.355 0.778 1.00 98.31 129 MET A O 1
ATOM 1066 N N . VAL A 1 130 ? -5.172 4.070 0.009 1.00 98.56 130 VAL A N 1
ATOM 1067 C CA . VAL A 1 130 ? -4.587 3.806 1.342 1.00 98.56 130 VAL A CA 1
ATOM 1068 C C . VAL A 1 130 ? -4.841 4.974 2.295 1.00 98.56 130 VAL A C 1
ATOM 1070 O O . VAL A 1 130 ? -5.236 4.751 3.440 1.00 98.56 130 VAL A O 1
ATOM 1073 N N . ILE A 1 131 ? -4.630 6.213 1.840 1.00 98.62 131 ILE A N 1
ATOM 1074 C CA . ILE A 1 131 ? -4.817 7.417 2.665 1.00 98.62 131 ILE A CA 1
ATOM 1075 C C . ILE A 1 131 ? -6.275 7.538 3.118 1.00 98.62 131 ILE A C 1
ATOM 1077 O O . ILE A 1 131 ? -6.530 7.749 4.304 1.00 98.62 131 ILE A O 1
ATOM 1081 N N . LEU A 1 132 ? -7.236 7.359 2.209 1.00 98.44 132 LEU A N 1
ATOM 1082 C CA . LEU A 1 132 ? -8.661 7.407 2.547 1.00 98.44 132 LEU A CA 1
ATOM 1083 C C . LEU A 1 132 ? -9.041 6.328 3.567 1.00 98.44 132 LEU A C 1
ATOM 1085 O O . LEU A 1 132 ? -9.754 6.605 4.530 1.00 98.44 132 LEU A O 1
ATOM 1089 N N . GLU A 1 133 ? -8.536 5.110 3.408 1.00 98.44 133 GLU A N 1
ATOM 1090 C CA . GLU A 1 133 ? -8.789 4.024 4.358 1.00 98.44 133 GLU A CA 1
ATOM 1091 C C . GLU A 1 133 ? -8.170 4.294 5.731 1.00 98.44 133 GLU A C 1
ATOM 1093 O O . GLU A 1 133 ? -8.808 4.016 6.745 1.00 98.44 133 GLU A O 1
ATOM 1098 N N . ILE A 1 134 ? -6.967 4.879 5.789 1.00 98.50 134 ILE A N 1
ATOM 1099 C CA . ILE A 1 134 ? -6.371 5.337 7.050 1.00 98.50 134 ILE A CA 1
ATOM 1100 C C . ILE A 1 134 ? -7.311 6.342 7.721 1.00 98.50 134 ILE A C 1
ATOM 1102 O O . ILE A 1 134 ? -7.654 6.155 8.888 1.00 98.50 134 ILE A O 1
ATOM 1106 N N . LEU A 1 135 ? -7.794 7.352 6.993 1.00 98.38 135 LEU A N 1
ATOM 1107 C CA . LEU A 1 135 ? -8.708 8.361 7.538 1.00 98.38 135 LEU A CA 1
ATOM 1108 C C . LEU A 1 135 ? -9.976 7.723 8.122 1.00 98.38 135 LEU A C 1
ATOM 1110 O O . LEU A 1 135 ? -10.289 7.939 9.295 1.00 98.38 135 LEU A O 1
ATOM 1114 N N . PHE A 1 136 ? -10.676 6.880 7.356 1.00 98.12 136 PHE A N 1
ATOM 1115 C CA . PHE A 1 136 ? -11.883 6.203 7.845 1.00 98.12 136 PHE A CA 1
ATOM 1116 C C . PHE A 1 136 ? -11.606 5.239 9.005 1.00 98.12 136 PHE A C 1
ATOM 1118 O O . PHE A 1 136 ? -12.435 5.115 9.908 1.00 98.12 136 PHE A O 1
ATOM 1125 N N . SER A 1 137 ? -10.444 4.585 9.023 1.00 97.69 137 SER A N 1
ATOM 1126 C CA . SER A 1 137 ? -10.052 3.695 10.119 1.00 97.69 137 SER A CA 1
ATOM 1127 C C . SER A 1 137 ? -9.736 4.429 11.416 1.00 97.69 137 SER A C 1
ATOM 1129 O O . SER A 1 137 ? -10.027 3.896 12.483 1.00 97.69 137 SER A O 1
ATOM 1131 N N . ILE A 1 138 ? -9.217 5.661 11.357 1.00 98.19 138 ILE A N 1
ATOM 1132 C CA . ILE A 1 138 ? -9.008 6.492 12.548 1.00 98.19 138 ILE A CA 1
ATOM 1133 C C . ILE A 1 138 ? -10.361 6.830 13.176 1.00 98.19 138 ILE A C 1
ATOM 1135 O O . ILE A 1 138 ? -10.529 6.650 14.381 1.00 98.19 138 ILE A O 1
ATOM 1139 N N . PHE A 1 139 ? -11.349 7.245 12.375 1.00 97.25 139 PHE A N 1
ATOM 1140 C CA . PHE A 1 139 ? -12.701 7.499 12.882 1.00 97.25 139 PHE A CA 1
ATOM 1141 C C . PHE A 1 139 ? -13.329 6.243 13.504 1.00 97.25 139 PHE A C 1
ATOM 1143 O O . PHE A 1 139 ? -13.864 6.318 14.610 1.00 97.25 139 PHE A O 1
ATOM 1150 N N . ALA A 1 140 ? -13.204 5.085 12.844 1.00 96.56 140 ALA A N 1
ATOM 1151 C CA . ALA A 1 140 ? -13.690 3.809 13.376 1.00 96.56 140 ALA A CA 1
ATOM 1152 C C . ALA A 1 140 ? -12.990 3.429 14.695 1.00 96.56 140 ALA A C 1
ATOM 1154 O O . ALA A 1 140 ? -13.642 3.100 15.681 1.00 96.56 140 ALA A O 1
ATOM 1155 N N . LEU A 1 141 ? -11.661 3.554 14.753 1.00 97.44 141 LEU A N 1
ATOM 1156 C CA . LEU A 1 141 ? -10.861 3.259 15.942 1.00 97.44 141 LEU A CA 1
ATOM 1157 C C . LEU A 1 141 ? -11.251 4.130 17.139 1.00 97.44 141 LEU A C 1
ATOM 1159 O O . LEU A 1 141 ? -11.321 3.634 18.264 1.00 97.44 141 LEU A O 1
ATOM 1163 N N . LEU A 1 142 ? -11.483 5.425 16.916 1.00 96.69 142 LEU A N 1
ATOM 1164 C CA . LEU A 1 142 ? -11.928 6.336 17.970 1.00 96.69 142 LEU A CA 1
ATOM 1165 C C . LEU A 1 142 ? -13.308 5.936 18.496 1.00 96.69 142 LEU A C 1
ATOM 1167 O O . LEU A 1 142 ? -13.508 5.930 19.710 1.00 96.69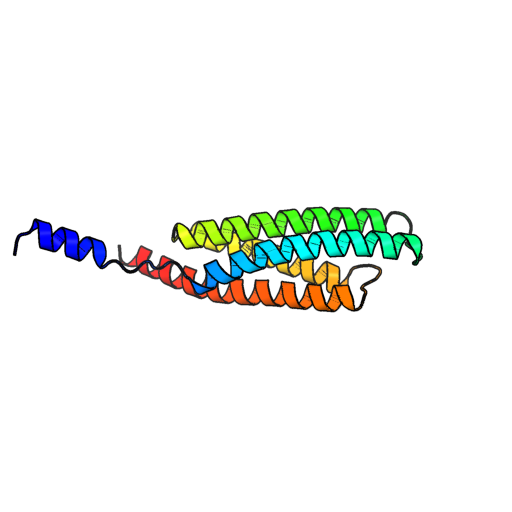 142 LEU A O 1
ATOM 1171 N N . ALA A 1 143 ? -14.227 5.544 17.610 1.00 94.56 143 ALA A N 1
ATOM 1172 C CA . ALA A 1 143 ? -15.538 5.041 18.009 1.00 94.56 143 ALA A CA 1
ATOM 1173 C C . ALA A 1 143 ? -15.415 3.780 18.882 1.00 94.56 143 ALA A C 1
ATOM 1175 O O . ALA A 1 143 ? -15.975 3.746 19.978 1.00 94.56 143 ALA A O 1
ATOM 1176 N N . PHE A 1 144 ? -14.614 2.794 18.458 1.00 94.25 144 PHE A N 1
ATOM 1177 C CA . PHE A 1 144 ? -14.405 1.549 19.210 1.00 94.25 144 PHE A CA 1
ATOM 1178 C C . PHE A 1 144 ? -13.788 1.801 20.591 1.00 94.25 144 PHE A C 1
ATOM 1180 O O . PHE A 1 144 ? -14.280 1.295 21.596 1.00 94.25 144 PHE A O 1
ATOM 1187 N N . LYS A 1 145 ? -12.746 2.640 20.667 1.00 93.44 145 LYS A N 1
ATOM 1188 C CA . LYS A 1 145 ? -12.086 2.982 21.939 1.00 93.44 145 LYS A CA 1
ATOM 1189 C C . LYS A 1 145 ? -12.999 3.731 22.903 1.00 93.44 145 LYS A C 1
ATOM 1191 O O . LYS A 1 145 ? -12.858 3.580 24.111 1.00 93.44 145 LYS A O 1
ATOM 1196 N N . ASN A 1 146 ? -13.884 4.584 22.395 1.00 92.69 146 ASN A N 1
ATOM 1197 C CA . ASN A 1 146 ? -14.828 5.301 23.247 1.00 92.69 146 ASN A CA 1
ATOM 1198 C C . ASN A 1 146 ? -15.871 4.346 23.830 1.00 92.69 146 ASN A C 1
ATOM 1200 O O . ASN A 1 146 ? -16.193 4.468 25.006 1.00 92.69 146 ASN A O 1
ATOM 1204 N N . PHE A 1 147 ? -16.345 3.379 23.042 1.00 89.38 147 PHE A N 1
ATOM 1205 C CA . PHE A 1 147 ? -17.259 2.339 23.513 1.00 89.38 147 PHE A CA 1
ATOM 1206 C C . PHE A 1 147 ? -16.625 1.442 24.583 1.00 89.38 147 PHE A C 1
ATOM 1208 O O . PHE A 1 147 ? -17.226 1.239 25.631 1.00 89.38 147 PHE A O 1
ATOM 1215 N N . GLU A 1 148 ? -15.379 1.002 24.375 1.00 88.19 148 GLU A N 1
ATOM 1216 C CA . GLU A 1 148 ? -14.625 0.195 25.350 1.00 88.19 148 GLU A CA 1
ATOM 1217 C C . GLU A 1 148 ? -14.401 0.922 26.687 1.00 88.19 148 GLU A C 1
ATOM 1219 O O . GLU A 1 148 ? -14.322 0.282 27.721 1.00 88.19 148 GLU A O 1
ATOM 1224 N N . LYS A 1 149 ? -14.320 2.259 26.699 1.00 86.31 149 LYS A N 1
ATOM 1225 C CA . LYS A 1 149 ? -14.177 3.039 27.944 1.00 86.31 149 LYS A CA 1
ATOM 1226 C C . LYS A 1 149 ? -15.475 3.200 28.738 1.00 86.31 149 LYS A C 1
ATOM 1228 O O . LYS A 1 149 ? -15.413 3.588 29.901 1.00 86.31 149 LYS A O 1
ATOM 1233 N N . MET A 1 150 ? -16.633 3.027 28.100 1.00 78.56 150 MET A N 1
ATOM 1234 C CA . MET A 1 150 ? -17.947 3.217 28.731 1.00 78.56 150 MET A CA 1
ATOM 1235 C C . MET A 1 150 ? -18.480 1.940 29.396 1.00 78.56 150 MET A C 1
ATOM 1237 O O . MET A 1 150 ? -19.493 2.004 30.095 1.00 78.56 150 MET A O 1
ATOM 1241 N N . HIS A 1 151 ? -17.817 0.805 29.180 1.00 66.75 151 HIS A N 1
ATOM 1242 C CA . HIS A 1 151 ? -18.181 -0.518 29.680 1.00 66.75 151 HIS A CA 1
ATOM 1243 C C . HIS A 1 151 ? -17.026 -1.131 30.470 1.00 66.75 151 HIS A C 1
ATOM 1245 O O . HIS A 1 151 ? -17.330 -1.895 31.411 1.00 66.75 151 HIS A O 1
#

InterPro domains:
  IPR019184 Uncharacterised protein family, transmembrane-17 [PF09799] (25-126)
  IPR019184 Uncharacterised protein family, transmembrane-17 [PTHR13531] (7-146)

Secondary structure (DSSP, 8-state):
--HHHHHHHHHTT------HHHHHHHHHHHHHHHHHHHHHHHHHHHHHHHS-PPTTHHHHHHHHHHHHHHHHHHHHHHHHHHHHTT-HHHHHHHHHHHHHHHHHHHIIIIISS---HHHHHHHHHHHHHHHHHHHHHHHHHHHHHHHHHH-